Protein AF-A0A937PZ37-F1 (afdb_monomer_lite)

Structure (mmCIF, N/CA/C/O backbone):
data_AF-A0A937PZ37-F1
#
_entry.id   AF-A0A937PZ37-F1
#
loop_
_atom_site.group_PDB
_atom_site.id
_atom_site.type_symbol
_atom_site.label_atom_id
_atom_site.label_alt_id
_atom_site.label_comp_id
_atom_site.label_asym_id
_atom_site.label_entity_id
_atom_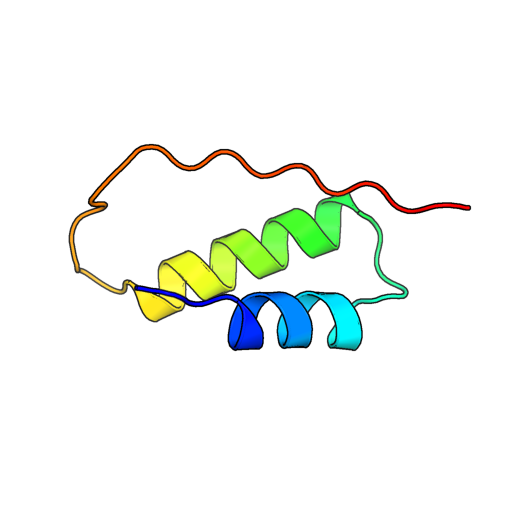site.label_seq_id
_atom_site.pdbx_PDB_ins_code
_atom_site.Cartn_x
_atom_site.Cartn_y
_atom_site.Cartn_z
_atom_site.occupancy
_atom_site.B_iso_or_equiv
_atom_site.auth_seq_id
_atom_site.auth_comp_id
_atom_site.auth_asym_id
_atom_site.auth_atom_id
_atom_site.pdbx_PDB_model_num
ATOM 1 N N . MET A 1 1 ? 6.418 -6.184 -9.255 1.00 85.38 1 MET A N 1
ATOM 2 C CA . MET A 1 1 ? 5.044 -5.991 -8.731 1.00 85.38 1 MET A CA 1
ATOM 3 C C . MET A 1 1 ? 5.079 -6.050 -7.211 1.00 85.38 1 MET A C 1
ATOM 5 O O . MET A 1 1 ? 5.914 -6.772 -6.682 1.00 85.38 1 MET A O 1
ATOM 9 N N . PHE A 1 2 ? 4.212 -5.303 -6.525 1.00 92.81 2 PHE A N 1
ATOM 10 C CA . PHE A 1 2 ? 4.220 -5.177 -5.061 1.00 92.81 2 PHE A CA 1
ATOM 11 C C . PHE A 1 2 ? 3.937 -6.498 -4.321 1.00 92.81 2 PHE A C 1
ATOM 13 O O . PHE A 1 2 ? 4.663 -6.857 -3.397 1.00 92.81 2 PHE A O 1
ATOM 20 N N . GLY A 1 3 ? 2.936 -7.251 -4.791 1.00 94.56 3 GLY A N 1
ATOM 21 C CA . GLY A 1 3 ? 2.589 -8.583 -4.286 1.00 94.56 3 GLY A CA 1
ATOM 22 C C . GLY A 1 3 ? 1.632 -8.584 -3.086 1.00 94.56 3 GLY A C 1
ATOM 23 O O . GLY A 1 3 ? 1.540 -7.622 -2.327 1.00 94.56 3 GLY A O 1
ATOM 24 N N . LYS A 1 4 ? 0.894 -9.691 -2.918 1.00 96.25 4 LYS A N 1
ATOM 25 C CA . LYS A 1 4 ? -0.132 -9.837 -1.867 1.00 96.25 4 LYS A CA 1
ATOM 26 C C . LYS A 1 4 ? 0.453 -10.051 -0.472 1.00 96.25 4 LYS A C 1
ATOM 28 O O . LYS A 1 4 ? -0.178 -9.651 0.499 1.00 96.25 4 LYS A O 1
ATOM 33 N N . ASP A 1 5 ? 1.634 -10.655 -0.360 1.00 97.50 5 ASP A N 1
ATOM 34 C CA . ASP A 1 5 ? 2.230 -10.963 0.945 1.00 97.50 5 ASP A CA 1
ATOM 35 C C . ASP A 1 5 ? 2.628 -9.695 1.708 1.00 97.50 5 ASP A C 1
ATOM 37 O O . ASP A 1 5 ? 2.308 -9.566 2.888 1.00 97.50 5 ASP A O 1
ATOM 41 N N . ARG A 1 6 ? 3.212 -8.706 1.016 1.00 96.56 6 ARG A N 1
ATOM 42 C CA . ARG A 1 6 ? 3.513 -7.385 1.594 1.00 96.56 6 ARG A CA 1
ATOM 43 C C . ARG A 1 6 ? 2.249 -6.636 1.993 1.00 96.56 6 ARG A C 1
ATOM 45 O O . ARG A 1 6 ? 2.168 -6.129 3.104 1.00 96.56 6 ARG A O 1
ATOM 52 N N . LEU A 1 7 ? 1.231 -6.638 1.126 1.00 96.94 7 LEU A N 1
ATOM 53 C CA . LEU A 1 7 ? -0.067 -6.040 1.446 1.00 96.94 7 LEU A CA 1
ATOM 54 C C . LEU A 1 7 ? -0.676 -6.670 2.705 1.00 96.94 7 LEU A C 1
ATOM 56 O O . LEU A 1 7 ? -1.105 -5.955 3.607 1.00 96.94 7 LEU A O 1
ATOM 60 N N . ARG A 1 8 ? -0.672 -8.008 2.790 1.00 97.00 8 ARG A N 1
ATOM 61 C CA . ARG A 1 8 ? -1.164 -8.736 3.964 1.00 97.00 8 ARG A CA 1
ATOM 62 C C . ARG A 1 8 ? -0.401 -8.328 5.217 1.00 97.00 8 ARG A C 1
ATOM 64 O O . ARG A 1 8 ? -1.045 -8.065 6.223 1.00 97.00 8 ARG A O 1
ATOM 71 N N . GLN A 1 9 ? 0.927 -8.262 5.148 1.00 97.31 9 GLN A N 1
ATOM 72 C CA . GLN A 1 9 ? 1.771 -7.879 6.277 1.00 97.31 9 GLN A CA 1
ATOM 73 C C . GLN A 1 9 ? 1.447 -6.470 6.795 1.00 97.31 9 GLN A C 1
ATOM 75 O O . GLN A 1 9 ? 1.319 -6.284 8.002 1.00 97.31 9 GLN A O 1
ATOM 80 N N . ILE A 1 10 ? 1.274 -5.491 5.904 1.00 96.25 10 ILE A N 1
ATOM 81 C CA . ILE A 1 10 ? 0.931 -4.112 6.293 1.00 96.25 10 ILE A CA 1
ATOM 82 C C . ILE A 1 10 ? -0.431 -4.080 6.981 1.00 96.25 10 ILE A C 1
ATOM 84 O O . ILE A 1 10 ? -0.573 -3.467 8.037 1.00 96.25 10 ILE A O 1
ATOM 88 N N . VAL A 1 11 ? -1.427 -4.767 6.417 1.00 95.12 11 VAL A N 1
ATOM 89 C CA . VAL A 1 11 ? -2.776 -4.809 6.996 1.00 95.12 11 VAL A CA 1
ATOM 90 C C . VAL A 1 11 ? -2.765 -5.500 8.362 1.00 95.12 11 VAL A C 1
ATOM 92 O O . VAL A 1 11 ? -3.371 -4.987 9.298 1.00 95.12 11 VAL A O 1
ATOM 95 N N . THR A 1 12 ? -2.053 -6.622 8.526 1.00 95.56 12 THR A N 1
ATOM 96 C CA . THR A 1 12 ? -1.990 -7.319 9.823 1.00 95.56 12 THR A CA 1
ATOM 97 C C . THR A 1 12 ? -1.219 -6.539 10.881 1.00 95.56 12 THR A C 1
ATOM 99 O O . THR A 1 12 ? -1.635 -6.540 12.035 1.00 95.56 12 THR A O 1
ATOM 102 N N . GLN A 1 13 ? -0.137 -5.846 10.517 1.00 96.62 13 GLN A N 1
ATOM 103 C CA . GLN A 1 13 ? 0.626 -5.009 11.452 1.00 96.62 13 GLN A CA 1
ATOM 104 C C . GLN A 1 13 ? -0.141 -3.760 11.909 1.00 96.62 13 GLN A C 1
ATOM 106 O O . GLN A 1 13 ? 0.174 -3.209 12.960 1.00 96.62 13 GLN A O 1
ATOM 111 N N . ASN A 1 14 ? -1.146 -3.327 11.143 1.00 95.19 14 ASN A N 1
ATOM 112 C CA . ASN A 1 14 ? -1.940 -2.129 11.417 1.00 95.19 14 ASN A CA 1
ATOM 113 C C . ASN A 1 14 ? -3.423 -2.454 11.657 1.00 95.19 14 ASN A C 1
ATOM 115 O O . ASN A 1 14 ? -4.280 -1.601 11.453 1.00 95.19 14 ASN A O 1
ATOM 119 N N . ASN A 1 15 ? -3.746 -3.676 12.092 1.00 92.69 15 ASN A N 1
ATOM 120 C CA . ASN A 1 15 ? -5.131 -4.144 12.229 1.00 92.69 15 ASN A CA 1
ATOM 121 C C . ASN A 1 15 ? -5.988 -3.321 13.213 1.00 92.69 15 ASN A C 1
ATOM 123 O O . ASN A 1 15 ? -7.205 -3.286 13.069 1.00 92.69 15 ASN A O 1
ATOM 127 N N . ASN A 1 16 ? -5.357 -2.656 14.183 1.00 93.75 16 ASN A N 1
ATOM 128 C CA . ASN A 1 16 ? -6.011 -1.795 15.170 1.00 93.75 16 ASN A CA 1
ATOM 129 C C . ASN A 1 16 ? -6.058 -0.316 14.747 1.00 93.75 16 ASN A C 1
ATOM 131 O O . ASN A 1 16 ? -6.575 0.515 15.491 1.00 93.75 16 ASN A O 1
ATOM 135 N N . ALA A 1 17 ? -5.481 0.033 13.595 1.00 95.56 17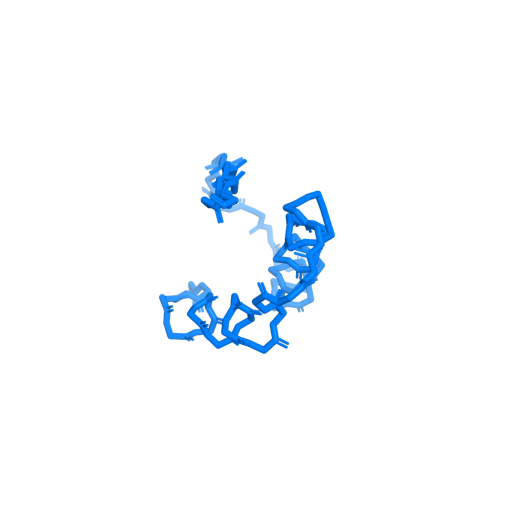 ALA A N 1
ATOM 136 C CA . ALA A 1 17 ? -5.501 1.395 13.082 1.00 95.56 17 ALA A CA 1
ATOM 137 C C . ALA A 1 17 ? -6.843 1.704 12.403 1.00 95.56 17 ALA A C 1
ATOM 139 O O . ALA A 1 17 ? -7.565 0.814 11.946 1.00 95.56 17 ALA A O 1
ATOM 140 N N . ALA A 1 18 ? -7.172 2.992 12.298 1.00 96.00 18 ALA A N 1
ATOM 141 C CA . ALA A 1 18 ? -8.331 3.413 11.524 1.00 96.00 18 ALA A CA 1
ATOM 142 C C . ALA A 1 18 ? -8.155 3.021 10.045 1.00 96.00 18 ALA A C 1
ATOM 144 O O . ALA A 1 18 ? -7.051 3.083 9.506 1.00 96.00 18 ALA A O 1
ATOM 145 N N . ALA A 1 19 ? -9.249 2.691 9.352 1.00 95.81 19 ALA A N 1
ATOM 146 C CA . ALA A 1 19 ? -9.207 2.297 7.938 1.00 95.81 19 ALA A CA 1
ATOM 147 C C . ALA A 1 19 ? -8.474 3.326 7.051 1.00 95.81 19 ALA A C 1
ATOM 149 O O . ALA A 1 19 ? -7.696 2.954 6.176 1.00 95.81 19 ALA A O 1
ATOM 150 N N . ALA A 1 20 ? -8.668 4.621 7.325 1.00 95.94 20 ALA A N 1
ATOM 151 C CA . ALA A 1 20 ? -7.971 5.705 6.634 1.00 95.94 20 ALA A CA 1
ATOM 152 C C . ALA A 1 20 ? -6.444 5.658 6.831 1.00 95.94 20 ALA A C 1
ATOM 154 O O . ALA A 1 20 ? -5.690 5.922 5.896 1.00 95.94 20 ALA A O 1
ATOM 155 N N . GLU A 1 21 ? -5.980 5.280 8.022 1.00 96.50 21 GLU A N 1
ATOM 156 C CA . GLU A 1 21 ? -4.552 5.139 8.304 1.00 96.50 21 GLU A CA 1
ATOM 157 C C . GLU A 1 21 ? -3.964 3.913 7.596 1.00 96.50 21 GLU A C 1
ATOM 159 O O . GLU A 1 21 ? -2.876 3.994 7.028 1.00 96.50 21 GLU A O 1
ATOM 164 N N . ILE A 1 22 ? -4.708 2.803 7.541 1.00 96.69 22 ILE A N 1
ATOM 165 C CA . ILE A 1 22 ? -4.308 1.623 6.759 1.00 96.69 22 ILE A CA 1
ATOM 166 C C . ILE A 1 22 ? -4.185 1.990 5.272 1.00 96.69 22 ILE A C 1
ATOM 168 O O . ILE A 1 22 ? -3.195 1.617 4.644 1.00 96.69 22 ILE A O 1
ATOM 172 N N . CYS A 1 23 ? -5.129 2.762 4.717 1.00 96.88 23 CYS A N 1
ATOM 173 C CA . CYS A 1 23 ? -5.027 3.272 3.345 1.00 96.88 23 CYS A CA 1
ATOM 174 C C . CYS A 1 23 ? -3.730 4.061 3.122 1.00 96.88 23 CYS A C 1
ATOM 176 O O . CYS A 1 23 ? -3.000 3.751 2.182 1.00 96.88 23 CYS A O 1
ATOM 178 N N . SER A 1 24 ? -3.426 5.038 3.987 1.00 97.06 24 SER A N 1
ATOM 179 C CA . SER A 1 24 ? -2.199 5.844 3.868 1.00 97.06 24 SER A CA 1
ATOM 180 C C . SER A 1 24 ? -0.954 4.964 3.881 1.00 97.06 24 SER A C 1
ATOM 182 O O . SER A 1 24 ? -0.132 5.049 2.977 1.00 97.06 24 SER A O 1
ATOM 184 N N . ARG A 1 25 ? -0.856 4.041 4.845 1.00 97.19 25 ARG A N 1
ATOM 185 C CA . ARG A 1 25 ? 0.313 3.161 4.993 1.00 97.19 25 ARG A CA 1
ATOM 186 C C . ARG A 1 25 ? 0.520 2.239 3.795 1.00 97.19 25 ARG A C 1
ATOM 188 O O . ARG A 1 25 ? 1.657 1.989 3.409 1.00 97.19 25 ARG A O 1
ATOM 195 N N . VAL A 1 26 ? -0.559 1.732 3.196 1.00 97.06 26 VAL A N 1
ATOM 196 C CA . VAL A 1 26 ? -0.460 0.930 1.967 1.00 97.06 26 VAL A CA 1
ATOM 197 C C . VAL A 1 26 ? 0.032 1.786 0.798 1.00 97.06 26 VAL A C 1
ATOM 199 O O . VAL A 1 26 ? 0.887 1.324 0.046 1.00 97.06 26 VAL A O 1
ATOM 202 N N . ILE A 1 27 ? -0.469 3.016 0.647 1.00 95.50 27 ILE A N 1
ATOM 203 C CA . ILE A 1 27 ? -0.026 3.934 -0.415 1.00 95.50 27 ILE A CA 1
ATOM 204 C C . ILE A 1 27 ? 1.459 4.278 -0.243 1.00 95.50 27 ILE A C 1
ATOM 206 O O . ILE A 1 27 ? 2.217 4.165 -1.207 1.00 95.50 27 ILE A O 1
ATOM 210 N N . ASP A 1 28 ? 1.880 4.622 0.975 1.00 96.19 28 ASP A N 1
ATOM 211 C CA . ASP A 1 28 ? 3.265 4.983 1.290 1.00 96.19 28 ASP A CA 1
ATOM 212 C C . ASP A 1 28 ? 4.230 3.825 1.003 1.00 96.19 28 ASP A C 1
ATOM 214 O O . ASP A 1 28 ? 5.273 4.019 0.377 1.00 96.19 28 ASP A O 1
ATOM 218 N N . GLU A 1 29 ? 3.867 2.599 1.385 1.00 96.44 29 GLU A N 1
ATOM 219 C CA . GLU A 1 29 ? 4.708 1.421 1.155 1.00 96.44 29 GLU A CA 1
ATOM 220 C C . GLU A 1 29 ? 4.773 1.038 -0.333 1.00 96.44 29 GLU A C 1
ATOM 222 O O . GLU A 1 29 ? 5.827 0.636 -0.831 1.00 96.44 29 GLU A O 1
ATOM 227 N N . VAL A 1 30 ? 3.672 1.189 -1.081 1.00 95.19 30 VAL A N 1
ATOM 228 C CA . VAL A 1 30 ? 3.676 0.984 -2.539 1.00 95.19 30 VAL A CA 1
ATOM 229 C C . VAL A 1 30 ? 4.555 2.030 -3.223 1.00 95.19 30 VAL A C 1
ATOM 231 O O . VAL A 1 30 ? 5.366 1.665 -4.077 1.00 95.19 30 VAL A O 1
ATOM 234 N N . ALA A 1 31 ? 4.443 3.302 -2.834 1.00 93.81 31 ALA A N 1
ATOM 235 C CA . ALA A 1 31 ? 5.286 4.375 -3.35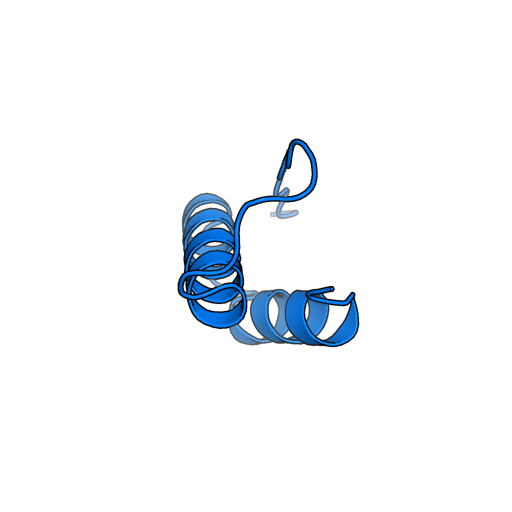5 1.00 93.81 31 ALA A CA 1
ATOM 236 C C . ALA A 1 31 ? 6.768 4.123 -3.034 1.00 93.81 31 ALA A C 1
ATOM 238 O O . ALA A 1 31 ? 7.618 4.228 -3.921 1.00 93.81 31 ALA A O 1
ATOM 239 N N . HIS A 1 32 ? 7.075 3.708 -1.802 1.00 95.62 32 HIS A N 1
ATOM 240 C CA . HIS A 1 32 ? 8.429 3.348 -1.388 1.00 95.62 32 HIS A CA 1
ATOM 241 C C . HIS A 1 32 ? 8.991 2.173 -2.200 1.00 95.62 32 HIS A C 1
ATOM 243 O O . HIS A 1 32 ? 10.118 2.243 -2.690 1.00 95.62 32 HIS A O 1
ATOM 249 N N . PHE A 1 33 ? 8.198 1.116 -2.401 1.00 95.38 33 PHE A N 1
ATOM 250 C CA . PHE A 1 33 ? 8.599 -0.043 -3.199 1.00 95.38 33 PHE A CA 1
ATOM 251 C C . PHE A 1 33 ? 8.851 0.303 -4.672 1.00 95.38 33 PHE A C 1
ATOM 253 O O . PHE A 1 33 ? 9.804 -0.209 -5.265 1.00 95.38 33 PHE A O 1
ATOM 260 N N . CYS A 1 34 ? 7.993 1.127 -5.278 1.00 94.44 34 CYS A N 1
ATOM 261 C CA . CYS A 1 34 ? 8.151 1.547 -6.670 1.00 94.44 34 CYS A CA 1
ATOM 262 C C . CYS A 1 34 ? 9.351 2.491 -6.845 1.00 94.44 34 CYS A C 1
ATOM 264 O O . CYS A 1 34 ? 10.022 2.447 -7.879 1.00 94.44 34 CYS A O 1
ATOM 266 N N . GLY A 1 35 ? 9.645 3.320 -5.839 1.00 94.56 35 GLY A N 1
ATOM 267 C CA . GLY A 1 35 ? 10.706 4.316 -5.907 1.00 94.56 35 GLY A CA 1
ATOM 268 C C . GLY A 1 35 ? 10.524 5.220 -7.136 1.00 94.56 35 GLY A C 1
ATOM 269 O O . GLY A 1 35 ? 9.438 5.760 -7.332 1.00 94.56 35 GLY A O 1
ATOM 270 N N . PRO A 1 36 ? 11.551 5.390 -7.989 1.00 96.06 36 PRO A N 1
ATOM 271 C CA . PRO A 1 36 ? 11.451 6.209 -9.197 1.00 96.06 36 PRO A CA 1
ATOM 272 C C . PRO A 1 36 ? 10.822 5.476 -10.394 1.00 96.06 36 PRO A C 1
ATOM 274 O O . PRO A 1 36 ? 10.708 6.066 -11.469 1.00 96.06 36 PRO A O 1
ATOM 277 N N . ALA A 1 37 ? 10.486 4.186 -10.268 1.00 94.44 37 ALA A N 1
ATOM 278 C CA . ALA A 1 37 ? 9.916 3.435 -11.378 1.00 94.44 37 ALA A CA 1
ATOM 279 C C . ALA A 1 37 ? 8.532 3.998 -11.751 1.00 94.44 37 ALA A C 1
ATOM 281 O O . ALA A 1 37 ? 7.745 4.327 -10.859 1.00 94.44 37 ALA A O 1
ATOM 282 N N . PRO A 1 38 ? 8.205 4.095 -13.051 1.00 91.62 38 PRO A N 1
ATOM 283 C CA . PRO A 1 38 ? 6.908 4.596 -13.476 1.00 91.62 38 PRO A CA 1
ATOM 284 C C . PRO A 1 38 ? 5.786 3.661 -13.018 1.00 91.62 38 PRO A C 1
ATOM 286 O O . PRO A 1 38 ? 5.938 2.436 -12.983 1.00 91.62 38 PRO A O 1
ATOM 289 N N . GLN A 1 39 ? 4.635 4.252 -12.710 1.00 90.12 39 GLN A N 1
ATOM 290 C CA . GLN A 1 39 ? 3.406 3.505 -12.486 1.00 90.12 39 GLN A CA 1
ATOM 291 C C . GLN A 1 39 ? 3.009 2.770 -13.774 1.00 90.12 39 GLN A C 1
ATOM 293 O O . GLN A 1 39 ? 3.056 3.338 -14.863 1.00 90.12 39 GLN A O 1
ATOM 298 N N . LEU A 1 40 ? 2.653 1.491 -13.640 1.00 90.56 40 LEU A N 1
ATOM 299 C CA . LEU A 1 40 ? 2.354 0.617 -14.779 1.00 90.56 40 LEU A CA 1
ATOM 300 C C . LEU A 1 40 ? 0.858 0.540 -15.116 1.00 90.56 40 LEU A C 1
ATOM 302 O O . LEU A 1 40 ? 0.528 0.180 -16.239 1.00 90.56 40 LEU A O 1
ATOM 306 N N . ASP A 1 41 ? -0.020 0.824 -14.150 1.00 91.62 41 ASP A N 1
ATOM 307 C CA . ASP A 1 41 ? -1.479 0.690 -14.262 1.00 91.62 41 ASP A CA 1
ATOM 308 C C . ASP A 1 41 ? -2.181 1.563 -13.206 1.00 91.62 41 ASP A C 1
ATOM 310 O O . ASP A 1 41 ? -1.553 1.952 -12.212 1.00 91.62 41 ASP A O 1
ATOM 314 N N . ASP A 1 42 ? -3.470 1.841 -13.383 1.00 92.19 42 ASP A N 1
ATOM 315 C CA . ASP A 1 42 ? -4.286 2.556 -12.400 1.00 92.19 42 ASP A CA 1
ATOM 316 C C . ASP A 1 42 ? -4.475 1.714 -11.126 1.00 92.19 42 ASP A C 1
ATOM 318 O O . ASP A 1 42 ? -4.686 0.501 -11.167 1.00 92.19 42 ASP A O 1
ATOM 322 N N . ILE A 1 43 ? -4.410 2.354 -9.955 1.00 92.00 43 ILE A N 1
ATOM 323 C CA . ILE A 1 43 ? -4.558 1.677 -8.659 1.00 92.00 43 ILE A CA 1
ATOM 324 C C . ILE A 1 43 ? -5.763 2.258 -7.925 1.00 92.00 43 ILE A C 1
ATOM 326 O O . ILE A 1 43 ? -5.845 3.461 -7.700 1.00 92.00 43 ILE A O 1
ATOM 330 N N . THR A 1 44 ? -6.678 1.387 -7.497 1.00 95.06 44 THR A N 1
ATOM 331 C CA . THR A 1 44 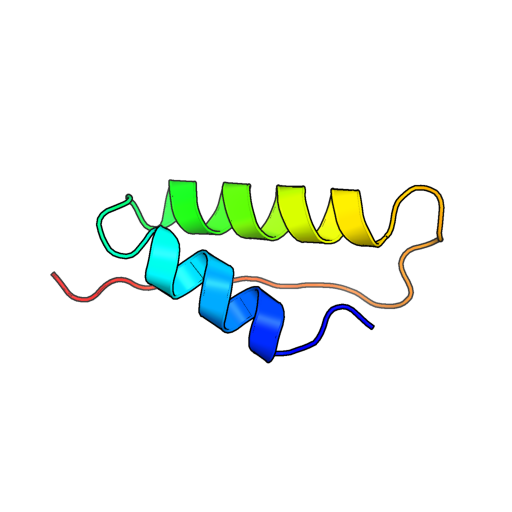? -7.791 1.735 -6.601 1.00 95.06 44 THR A CA 1
ATOM 332 C C . THR A 1 44 ? -7.692 0.906 -5.322 1.00 95.06 44 THR A C 1
ATOM 334 O O . THR A 1 44 ? -7.561 -0.316 -5.386 1.00 95.06 44 THR A O 1
ATOM 337 N N . LEU A 1 45 ? -7.764 1.558 -4.157 1.00 95.38 45 LEU A N 1
ATOM 338 C CA . LEU A 1 45 ? -7.698 0.919 -2.839 1.00 95.38 45 LEU A CA 1
ATOM 339 C C . LEU A 1 45 ? -8.911 1.315 -1.991 1.00 95.38 45 LEU A C 1
ATOM 341 O O . LEU A 1 45 ? -9.218 2.496 -1.853 1.00 95.38 45 LEU A O 1
ATOM 345 N N . ILE A 1 46 ? -9.566 0.322 -1.388 1.00 96.12 46 ILE A N 1
ATOM 346 C CA . ILE A 1 46 ? -10.647 0.508 -0.416 1.00 96.12 46 ILE A CA 1
ATOM 347 C C . ILE A 1 46 ? -10.327 -0.361 0.798 1.00 96.12 46 ILE A C 1
ATOM 349 O O . ILE A 1 46 ? -10.078 -1.558 0.653 1.00 96.12 46 ILE A O 1
ATOM 353 N N . VAL A 1 47 ? -10.353 0.232 1.991 1.00 95.06 47 VAL A N 1
ATOM 354 C CA . VAL A 1 47 ? -10.216 -0.487 3.262 1.00 95.06 47 VAL A CA 1
ATOM 355 C C . VAL A 1 47 ? -11.536 -0.404 4.015 1.00 95.06 47 VAL A C 1
ATOM 357 O O . VAL A 1 47 ? -12.096 0.677 4.188 1.00 95.06 47 VAL A O 1
ATOM 360 N N . ILE A 1 48 ? -12.024 -1.559 4.460 1.00 93.81 48 ILE A N 1
ATOM 361 C CA . ILE A 1 48 ? -13.243 -1.698 5.254 1.00 93.81 48 ILE A CA 1
ATOM 362 C C . ILE A 1 48 ? -12.860 -2.449 6.525 1.00 93.81 48 ILE A C 1
ATOM 364 O O . ILE A 1 48 ? -12.350 -3.566 6.449 1.00 93.81 48 ILE A O 1
ATOM 368 N N . SER A 1 49 ? -13.121 -1.841 7.677 1.00 87.31 49 SER A N 1
ATOM 369 C CA . SER A 1 49 ? -12.955 -2.483 8.980 1.00 87.31 49 SER A CA 1
ATOM 370 C C . SER A 1 49 ? -14.332 -2.839 9.525 1.00 87.31 49 SER A C 1
ATOM 372 O O . SER A 1 49 ? -15.219 -1.987 9.566 1.00 87.31 49 SER A O 1
ATOM 374 N N . ALA A 1 50 ? -14.520 -4.096 9.922 1.00 82.62 50 ALA A N 1
ATOM 375 C CA . ALA A 1 50 ? -15.682 -4.482 10.710 1.00 82.62 50 ALA A CA 1
ATOM 376 C C . ALA A 1 50 ? -15.456 -3.993 12.145 1.00 82.62 50 ALA A C 1
ATOM 378 O O . ALA A 1 50 ? -14.410 -4.282 12.727 1.00 82.62 50 ALA A O 1
ATOM 379 N N . ILE A 1 51 ? -16.403 -3.206 12.653 1.00 62.97 51 ILE A N 1
ATOM 380 C CA . ILE A 1 51 ? -16.452 -2.763 14.051 1.00 62.97 51 ILE A CA 1
ATOM 381 C C . ILE A 1 51 ? -17.105 -3.869 14.876 1.00 62.97 51 ILE A C 1
ATOM 383 O O . ILE A 1 51 ? -18.134 -4.401 14.398 1.00 62.97 51 ILE A O 1
#

Secondary structure (DSSP, 8-state):
---HHHHHHHHHHTTTS-HHHHHHHHHHHHHHHHTTSPP-S------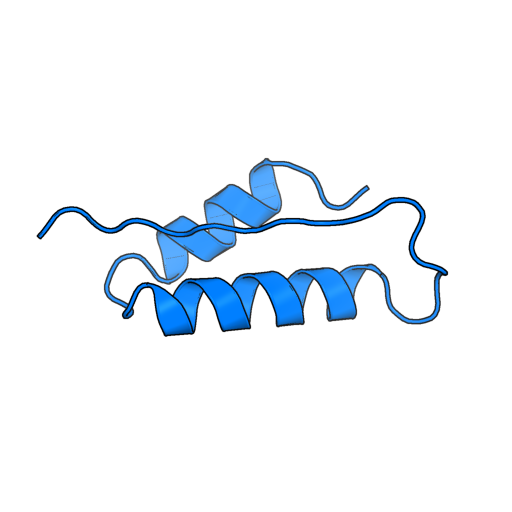----

Radius of gyration: 11.49 Å; 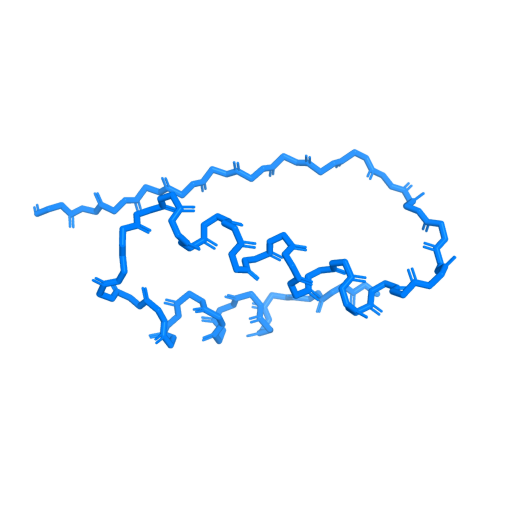chains: 1; bounding box: 28×17×30 Å

Sequence (51 aa):
MFGKDRLRQIVTQNNNAAAAEICSRVIDEVAHFCGPAPQLDDITLIVISAI

Foldseek 3Di:
DCDDVNLVVLCVVCVVPDQVVSVVSVVVVVCVVCPPPDDDDDDDDGGDHDD

pLDDT: mean 93.89, std 5.29, range [62.97, 97.5]